Protein AF-A0A6V7L1B4-F1 (afdb_monomer_lite)

InterPro domains:
  IPR011709 DEAD-box helicase, OB fold [PF07717] (6-45)

Foldseek 3Di:
DVVVVVVVCCVVCVQQDWDQDPVRFIAGPPPRDTDDDDPPDPCNPPDDDD

Structure (mmCIF, N/CA/C/O backbone):
data_AF-A0A6V7L1B4-F1
#
_entry.id   AF-A0A6V7L1B4-F1
#
loop_
_atom_site.group_PDB
_atom_site.id
_atom_site.type_symbol
_atom_site.label_atom_id
_atom_site.label_alt_id
_atom_site.label_comp_id
_atom_site.label_asym_id
_atom_site.label_entity_id
_atom_site.label_seq_id
_atom_site.pdbx_PDB_ins_code
_atom_site.Cartn_x
_atom_site.Cartn_y
_atom_site.Cartn_z
_atom_site.occupancy
_atom_site.B_iso_or_equiv
_atom_site.auth_seq_id
_atom_site.auth_comp_id
_atom_site.auth_asym_id
_atom_site.auth_atom_id
_atom_site.pdbx_PDB_model_nu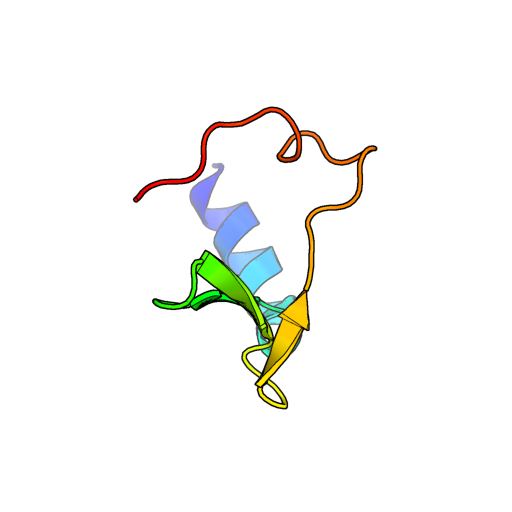m
ATOM 1 N N . ASP A 1 1 ? -8.284 2.338 -18.935 1.00 78.62 1 ASP A N 1
ATOM 2 C CA . ASP A 1 1 ? -7.569 1.064 -18.708 1.00 78.62 1 ASP A CA 1
ATOM 3 C C . ASP A 1 1 ? -6.798 0.913 -17.392 1.00 78.62 1 ASP A C 1
ATOM 5 O O . ASP A 1 1 ? -7.144 0.020 -16.636 1.00 78.62 1 ASP A O 1
ATOM 9 N N . THR A 1 2 ? -5.846 1.753 -16.980 1.00 95.56 2 THR A N 1
ATOM 10 C CA . THR A 1 2 ? -5.095 1.514 -15.712 1.00 95.56 2 THR A CA 1
ATOM 11 C C . THR A 1 2 ? -5.932 1.604 -14.424 1.00 95.56 2 THR A C 1
ATOM 13 O O . THR A 1 2 ? -5.758 0.818 -13.494 1.00 95.56 2 THR A O 1
ATOM 16 N N . LYS A 1 3 ? -6.896 2.534 -14.365 1.00 97.00 3 LYS A N 1
ATOM 17 C CA . LYS A 1 3 ? -7.765 2.740 -13.187 1.00 97.00 3 LYS A CA 1
ATOM 18 C C . LYS A 1 3 ? -8.589 1.503 -12.817 1.00 97.00 3 LYS A C 1
ATOM 20 O O . LYS A 1 3 ? -8.858 1.283 -11.639 1.00 97.00 3 LYS A O 1
ATOM 25 N N . GLN A 1 4 ? -9.015 0.715 -13.802 1.00 97.50 4 GLN A N 1
ATOM 26 C CA . GLN A 1 4 ? -9.835 -0.473 -13.562 1.00 97.50 4 GLN A CA 1
ATOM 27 C C . GLN A 1 4 ? -9.001 -1.611 -12.970 1.00 97.50 4 GLN A C 1
ATOM 29 O O . GLN A 1 4 ? -9.439 -2.242 -12.009 1.00 97.50 4 GLN A O 1
ATOM 34 N N . LEU A 1 5 ? -7.774 -1.795 -13.467 1.00 97.00 5 LEU A N 1
ATOM 35 C CA . LEU A 1 5 ? -6.814 -2.740 -12.901 1.00 97.00 5 LEU A CA 1
ATOM 36 C C . LEU A 1 5 ? -6.469 -2.382 -11.451 1.00 97.00 5 LEU A C 1
ATOM 38 O O . LEU A 1 5 ? -6.568 -3.235 -10.573 1.00 97.00 5 LEU A O 1
ATOM 42 N N . LEU A 1 6 ? -6.154 -1.110 -11.181 1.00 97.06 6 LEU A N 1
ATOM 43 C CA . LEU A 1 6 ? -5.864 -0.645 -9.820 1.00 97.06 6 LEU A CA 1
ATOM 44 C C . LEU A 1 6 ? -7.041 -0.914 -8.879 1.00 97.06 6 LEU A C 1
ATOM 46 O O . LEU A 1 6 ? -6.843 -1.478 -7.812 1.00 97.06 6 LEU A O 1
ATOM 50 N N . ARG A 1 7 ? -8.278 -0.615 -9.300 1.00 97.25 7 ARG A N 1
ATOM 51 C CA . ARG A 1 7 ? -9.486 -0.928 -8.513 1.00 97.25 7 ARG A CA 1
ATOM 52 C C . ARG A 1 7 ? -9.648 -2.424 -8.244 1.00 97.25 7 ARG A C 1
ATOM 54 O O . ARG A 1 7 ? -1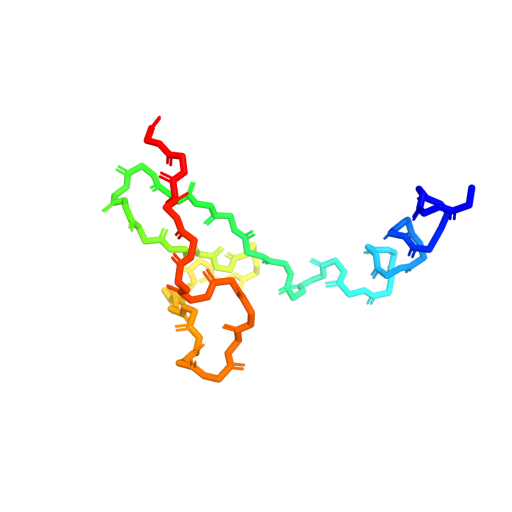0.077 -2.784 -7.153 1.00 97.25 7 ARG A O 1
ATOM 61 N N . CYS A 1 8 ? -9.334 -3.283 -9.213 1.00 97.12 8 CYS A N 1
ATOM 62 C CA . CYS A 1 8 ? -9.375 -4.735 -9.034 1.00 97.12 8 CYS A CA 1
ATOM 63 C C . CYS A 1 8 ? -8.380 -5.184 -7.953 1.00 97.12 8 CYS A C 1
ATOM 65 O O . CYS A 1 8 ? -8.770 -5.851 -6.994 1.00 97.12 8 CYS A O 1
ATOM 67 N N . ILE A 1 9 ? -7.128 -4.725 -8.054 1.00 97.50 9 ILE A N 1
ATOM 68 C CA . ILE A 1 9 ? -6.075 -5.016 -7.074 1.00 97.50 9 ILE A CA 1
ATOM 69 C C . ILE A 1 9 ? -6.478 -4.493 -5.695 1.00 97.50 9 ILE A C 1
ATOM 71 O O . ILE A 1 9 ? -6.426 -5.243 -4.723 1.00 97.50 9 ILE A O 1
ATOM 75 N N . THR A 1 10 ? -6.950 -3.244 -5.603 1.00 96.19 10 THR A N 1
ATOM 76 C CA . THR A 1 10 ? -7.400 -2.661 -4.336 1.00 96.19 10 THR A CA 1
ATOM 77 C C . THR A 1 10 ? -8.516 -3.491 -3.714 1.00 96.19 10 THR A C 1
ATOM 79 O O . THR A 1 10 ? -8.445 -3.759 -2.526 1.00 96.19 10 THR A O 1
ATOM 82 N N . LYS A 1 11 ? -9.510 -3.964 -4.477 1.00 96.50 11 LYS A N 1
ATOM 83 C CA . LYS A 1 11 ? -10.599 -4.792 -3.925 1.00 96.50 11 LYS A CA 1
ATOM 84 C C . LYS A 1 11 ? -10.105 -6.109 -3.316 1.00 96.50 11 LYS A C 1
ATOM 86 O O . LYS A 1 11 ? -10.605 -6.496 -2.267 1.00 96.50 11 LYS A O 1
ATOM 91 N N . GLY A 1 12 ? -9.154 -6.788 -3.961 1.00 96.94 12 GLY A N 1
ATOM 92 C CA . GLY A 1 12 ? -8.636 -8.077 -3.483 1.00 96.94 12 GLY A CA 1
ATOM 93 C C . GLY A 1 12 ? -7.593 -7.957 -2.367 1.00 96.94 12 GLY A C 1
ATOM 94 O O . GLY A 1 12 ? -7.574 -8.769 -1.448 1.00 96.94 12 GLY A O 1
ATOM 95 N N . PHE A 1 13 ? -6.743 -6.931 -2.427 1.00 96.88 13 PHE A N 1
ATOM 96 C CA . PHE A 1 13 ? -5.566 -6.785 -1.563 1.00 96.88 13 PHE A CA 1
ATOM 97 C C . PHE A 1 13 ? -5.658 -5.625 -0.567 1.00 96.88 13 PHE A C 1
ATOM 99 O O . PHE A 1 13 ? -4.665 -5.311 0.087 1.00 96.88 13 PHE A O 1
ATOM 106 N N . PHE A 1 14 ? -6.834 -5.008 -0.398 1.00 95.75 14 PHE A N 1
ATOM 107 C CA . PHE A 1 14 ? -7.036 -3.898 0.542 1.00 95.75 14 PHE A CA 1
ATOM 108 C C . PHE A 1 14 ? -6.448 -4.140 1.946 1.00 95.75 14 PHE A C 1
ATOM 110 O O . PHE A 1 14 ? -5.777 -3.243 2.454 1.00 95.75 14 PHE A O 1
ATOM 117 N N . PRO A 1 15 ? -6.605 -5.326 2.576 1.00 94.31 15 PRO A N 1
ATOM 118 C CA . PRO A 1 15 ? -6.076 -5.553 3.924 1.00 94.31 15 PRO A CA 1
ATOM 119 C C . PRO A 1 15 ? -4.545 -5.490 4.027 1.00 94.31 15 PRO A C 1
ATOM 121 O O . PRO A 1 15 ? -4.026 -5.286 5.122 1.00 94.31 15 PRO A O 1
ATOM 124 N N . ASN A 1 16 ? -3.839 -5.658 2.905 1.00 94.94 16 ASN A N 1
ATOM 125 C CA . ASN A 1 16 ? -2.377 -5.640 2.823 1.00 94.94 16 ASN A CA 1
ATOM 126 C C . ASN A 1 16 ? -1.831 -4.271 2.394 1.00 94.94 16 ASN A C 1
ATOM 128 O O . ASN A 1 16 ? -0.636 -4.134 2.141 1.00 94.94 16 ASN A O 1
ATOM 132 N N . ALA A 1 17 ? -2.691 -3.261 2.264 1.00 96.00 17 ALA A N 1
ATOM 133 C CA . ALA A 1 17 ? -2.247 -1.922 1.929 1.00 96.00 17 ALA A CA 1
ATOM 134 C C . ALA A 1 17 ? -1.491 -1.271 3.101 1.00 96.00 17 ALA A C 1
ATOM 136 O O . ALA A 1 17 ? -1.713 -1.572 4.280 1.00 96.00 17 ALA A O 1
ATOM 137 N N . ALA A 1 18 ? -0.598 -0.351 2.746 1.00 95.62 18 ALA A N 1
ATOM 138 C CA . ALA A 1 18 ? 0.179 0.454 3.672 1.00 95.62 18 ALA A CA 1
ATOM 139 C C . ALA A 1 18 ? 0.053 1.938 3.316 1.00 95.62 18 ALA A C 1
ATOM 141 O O . ALA A 1 18 ? -0.180 2.285 2.155 1.00 95.62 18 ALA A O 1
ATOM 142 N N . TYR A 1 19 ? 0.212 2.806 4.310 1.00 94.06 19 TYR A N 1
ATOM 143 C CA . TYR A 1 19 ? 0.170 4.259 4.145 1.00 94.06 19 TYR A CA 1
ATOM 144 C C . TYR A 1 19 ? 1.429 4.904 4.724 1.00 94.06 19 TYR A C 1
ATOM 146 O O . TYR A 1 19 ? 2.035 4.363 5.648 1.00 94.06 19 TYR A O 1
ATOM 154 N N . LEU A 1 20 ? 1.834 6.049 4.169 1.00 93.25 20 LEU A N 1
ATOM 155 C CA . LEU A 1 20 ? 2.962 6.818 4.688 1.00 93.25 20 LEU A CA 1
ATOM 156 C C . LEU A 1 20 ? 2.522 7.547 5.963 1.00 93.25 20 LEU A C 1
ATOM 158 O O . LEU A 1 20 ? 1.612 8.375 5.929 1.00 93.25 20 LEU A O 1
ATOM 162 N N . HIS A 1 21 ? 3.133 7.202 7.092 1.00 94.00 21 HIS A N 1
ATOM 163 C CA . HIS A 1 21 ? 2.837 7.807 8.384 1.00 94.00 21 HIS A CA 1
ATOM 164 C C . HIS A 1 21 ? 3.631 9.105 8.575 1.00 94.00 21 HIS A C 1
ATOM 166 O O . HIS A 1 21 ? 4.732 9.243 8.046 1.00 94.00 21 HIS A O 1
ATOM 172 N N . TYR A 1 22 ? 3.129 10.028 9.403 1.00 90.38 22 TYR A N 1
ATOM 173 C CA . TYR A 1 22 ? 3.801 11.307 9.690 1.00 90.38 22 TYR A CA 1
ATOM 174 C C . TYR A 1 22 ? 5.197 11.142 10.317 1.00 90.38 22 TYR A C 1
ATOM 176 O O . TYR A 1 22 ? 6.005 12.062 10.290 1.00 90.38 22 TYR A O 1
ATOM 184 N N . SER A 1 23 ? 5.497 9.966 10.879 1.00 90.25 23 SER A N 1
ATOM 185 C CA . SER A 1 23 ? 6.836 9.624 11.374 1.00 90.25 23 SER A CA 1
ATOM 186 C C . SER A 1 23 ? 7.848 9.321 10.260 1.00 90.25 23 SER A C 1
ATOM 188 O O . SER A 1 23 ? 8.998 9.029 10.567 1.00 90.25 23 SER A O 1
ATOM 190 N N . GLY A 1 24 ? 7.431 9.325 8.988 1.00 89.12 24 GLY A N 1
ATOM 191 C CA . GLY A 1 24 ? 8.286 9.042 7.831 1.00 89.12 24 GLY A CA 1
ATOM 192 C C . GLY A 1 24 ? 8.459 7.556 7.497 1.00 89.12 24 GLY A C 1
ATOM 193 O O . GLY A 1 24 ? 9.339 7.208 6.717 1.00 89.12 24 GLY A O 1
ATOM 194 N N . VAL A 1 25 ? 7.643 6.668 8.075 1.00 93.00 25 VAL A N 1
ATOM 195 C CA . VAL A 1 25 ? 7.696 5.212 7.836 1.00 93.00 25 VAL A CA 1
ATOM 196 C C . VAL A 1 25 ? 6.349 4.740 7.291 1.00 93.00 25 VAL A C 1
ATOM 198 O O . VAL A 1 25 ? 5.309 5.299 7.646 1.00 93.00 25 VAL A O 1
ATOM 201 N N . TYR A 1 26 ? 6.340 3.725 6.424 1.00 94.62 26 TYR A N 1
ATOM 202 C CA . TYR A 1 26 ? 5.082 3.121 5.987 1.00 94.62 26 TYR A CA 1
ATOM 203 C C . TYR A 1 26 ? 4.508 2.243 7.087 1.00 94.62 26 TYR A C 1
ATOM 205 O O . TYR A 1 26 ? 5.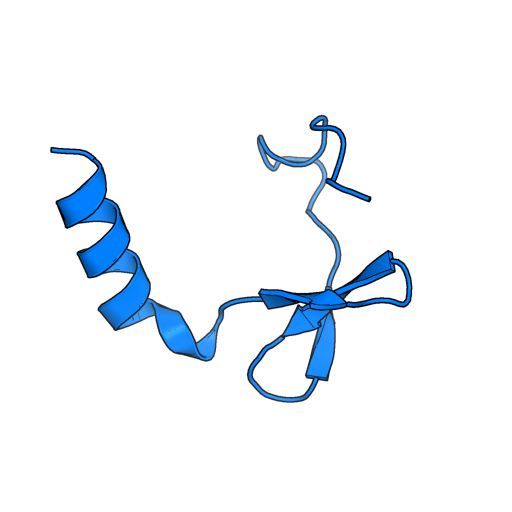238 1.483 7.717 1.00 94.62 26 TYR A O 1
ATOM 213 N N . LYS A 1 27 ? 3.194 2.306 7.283 1.00 96.50 27 LYS A N 1
ATOM 214 C CA . LYS A 1 27 ? 2.494 1.452 8.241 1.00 96.50 27 LYS A CA 1
ATOM 215 C C . LYS A 1 27 ? 1.401 0.644 7.569 1.00 96.50 27 LYS A C 1
ATOM 217 O O . LYS A 1 27 ? 0.705 1.151 6.686 1.00 96.50 27 LYS A O 1
ATOM 222 N N . THR A 1 28 ? 1.242 -0.610 7.981 1.00 97.00 28 THR A N 1
ATOM 223 C CA . THR A 1 28 ? 0.117 -1.438 7.534 1.00 97.00 28 THR A CA 1
ATOM 224 C C . THR A 1 28 ? -1.202 -0.843 8.016 1.00 97.00 28 THR A C 1
ATOM 226 O O . THR A 1 28 ? -1.330 -0.440 9.173 1.00 97.00 28 THR A O 1
ATOM 229 N N . ILE A 1 29 ? -2.227 -0.853 7.158 1.00 94.69 29 ILE A N 1
ATOM 230 C CA . ILE A 1 29 ? -3.590 -0.483 7.582 1.00 94.69 29 ILE A CA 1
ATOM 231 C C . ILE A 1 29 ? -4.082 -1.463 8.655 1.00 94.69 29 ILE A C 1
ATOM 233 O O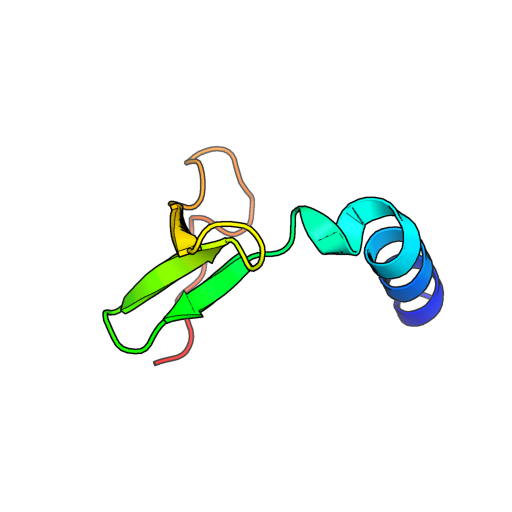 . ILE A 1 29 ? -4.721 -1.077 9.632 1.00 94.69 29 ILE A O 1
ATOM 237 N N . ARG A 1 30 ? -3.751 -2.748 8.497 1.00 93.44 30 ARG A N 1
ATOM 238 C CA . ARG A 1 30 ? -4.072 -3.789 9.469 1.00 93.44 30 ARG A CA 1
ATOM 239 C C . ARG A 1 30 ? -2.902 -3.994 10.431 1.00 93.44 30 ARG A C 1
ATOM 241 O O . ARG A 1 30 ? -1.871 -4.535 10.048 1.00 93.44 30 ARG A O 1
ATOM 248 N N . GLY A 1 31 ? -3.082 -3.598 11.688 1.00 92.88 31 GLY A N 1
ATOM 249 C CA . GLY A 1 31 ? -2.120 -3.867 12.764 1.00 92.88 31 GLY A CA 1
ATOM 250 C C . GLY A 1 31 ? -1.050 -2.795 12.979 1.00 92.88 31 GLY A C 1
ATOM 251 O O . GLY A 1 31 ? -0.270 -2.934 13.914 1.00 92.88 31 GLY A O 1
ATOM 252 N N . ASN A 1 32 ? -1.039 -1.720 12.180 1.00 93.12 32 ASN A N 1
ATOM 253 C CA . ASN A 1 32 ? -0.180 -0.549 12.382 1.00 93.12 32 ASN A CA 1
ATOM 254 C C . ASN A 1 32 ? 1.327 -0.881 12.457 1.00 93.12 32 ASN A C 1
ATOM 256 O 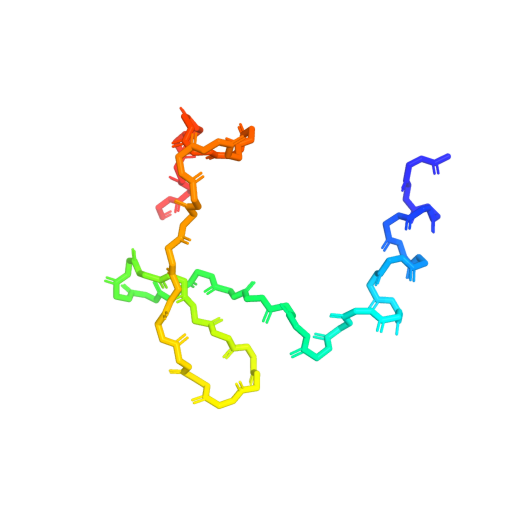O . ASN A 1 32 ? 2.081 -0.239 13.193 1.00 93.12 32 ASN A O 1
ATOM 260 N N . GLN A 1 33 ? 1.750 -1.915 11.725 1.00 96.44 33 GLN A N 1
ATOM 261 C CA . GLN A 1 33 ? 3.120 -2.422 11.723 1.00 96.44 33 GLN A CA 1
ATOM 262 C C . GLN A 1 33 ? 3.990 -1.628 10.758 1.00 96.44 33 GLN A C 1
ATOM 264 O O . GLN A 1 33 ? 3.540 -1.276 9.668 1.00 96.44 33 GLN A O 1
ATOM 269 N N . ASP A 1 34 ? 5.240 -1.398 11.150 1.00 96.38 34 ASP A N 1
ATOM 270 C CA . ASP A 1 34 ? 6.218 -0.687 10.331 1.00 96.38 34 ASP A CA 1
ATOM 271 C C . ASP A 1 34 ? 6.660 -1.523 9.128 1.00 96.38 34 ASP A C 1
ATOM 273 O O . ASP A 1 34 ? 6.943 -2.718 9.234 1.00 96.38 34 ASP A O 1
ATOM 277 N N . LEU A 1 35 ? 6.724 -0.868 7.972 1.00 94.31 35 LEU A N 1
ATOM 278 C CA . LEU A 1 35 ? 7.079 -1.445 6.686 1.00 94.31 35 LEU A CA 1
ATOM 279 C C . LEU A 1 35 ? 8.104 -0.576 5.966 1.00 94.31 35 LEU A C 1
ATOM 281 O O . LEU A 1 35 ? 8.072 0.656 6.008 1.00 94.31 35 LEU A O 1
ATOM 285 N N . TYR A 1 36 ? 8.961 -1.254 5.209 1.00 93.56 36 TYR A N 1
ATOM 286 C CA . TYR A 1 36 ? 9.961 -0.637 4.353 1.00 93.56 36 TYR A CA 1
ATOM 287 C C . TYR A 1 36 ? 9.838 -1.196 2.942 1.00 93.56 36 TYR A C 1
ATOM 289 O O . TYR A 1 36 ? 9.545 -2.377 2.738 1.00 93.56 36 TYR A O 1
ATOM 297 N N . ILE A 1 37 ? 10.059 -0.334 1.954 1.00 93.31 37 ILE A N 1
ATOM 298 C CA . ILE A 1 37 ? 10.070 -0.747 0.554 1.00 93.31 37 ILE A CA 1
ATOM 299 C C . ILE A 1 37 ? 11.302 -1.631 0.338 1.00 93.31 37 ILE A C 1
ATOM 301 O O . ILE A 1 37 ? 12.422 -1.233 0.647 1.00 93.31 37 ILE A O 1
ATOM 305 N N . HIS A 1 38 ? 11.093 -2.834 -0.189 1.00 94.38 38 HIS A N 1
ATOM 306 C CA . HIS A 1 38 ? 12.176 -3.775 -0.456 1.00 94.38 38 HIS A CA 1
ATOM 307 C C . HIS A 1 38 ? 13.110 -3.259 -1.577 1.00 94.38 38 HIS A C 1
ATOM 309 O O . HIS A 1 38 ? 12.592 -2.720 -2.558 1.00 94.38 38 HIS A O 1
ATOM 315 N N . PRO A 1 39 ? 14.442 -3.482 -1.520 1.00 94.62 39 PRO A N 1
ATOM 316 C CA . PRO A 1 39 ? 15.401 -2.954 -2.504 1.00 94.62 39 PRO A CA 1
ATOM 317 C C . PRO A 1 39 ? 15.144 -3.352 -3.964 1.00 94.62 39 PRO A C 1
ATOM 319 O O . PRO A 1 39 ? 15.439 -2.588 -4.874 1.00 94.62 39 PRO A O 1
ATOM 322 N N . HIS A 1 40 ? 14.564 -4.533 -4.202 1.00 96.06 40 HIS A N 1
ATOM 323 C CA . HIS A 1 40 ? 14.179 -4.981 -5.554 1.00 96.06 40 HIS A CA 1
ATOM 324 C C . HIS A 1 40 ? 12.878 -4.351 -6.083 1.00 96.06 40 HIS A C 1
ATOM 326 O O . HIS A 1 40 ? 12.493 -4.605 -7.222 1.00 96.06 40 HIS A O 1
ATOM 332 N N . SER A 1 41 ? 12.161 -3.571 -5.274 1.00 93.12 41 SER A N 1
ATOM 333 C CA . SER A 1 41 ? 10.941 -2.904 -5.725 1.00 93.12 41 SER A CA 1
ATOM 334 C C . SER A 1 41 ? 11.275 -1.722 -6.629 1.00 93.12 41 SER A C 1
ATOM 336 O O . SER A 1 41 ? 12.144 -0.91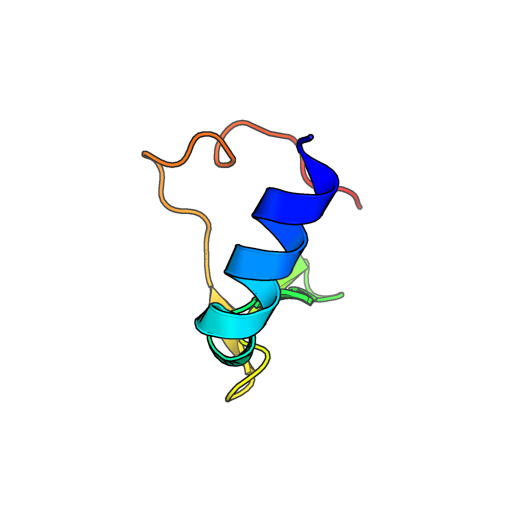5 -6.308 1.00 93.12 41 SER A O 1
ATOM 338 N N . CYS A 1 42 ? 10.501 -1.533 -7.698 1.00 93.12 42 CYS A N 1
ATOM 339 C CA . CYS A 1 42 ? 10.606 -0.352 -8.559 1.00 93.12 42 CYS A CA 1
ATOM 340 C C . CYS A 1 42 ? 10.357 0.968 -7.805 1.00 93.12 42 CYS A C 1
ATOM 342 O O . CYS A 1 42 ? 10.748 2.027 -8.283 1.00 93.12 42 CYS A O 1
ATOM 344 N N . LEU A 1 43 ? 9.704 0.915 -6.637 1.00 90.56 43 LEU A N 1
ATOM 345 C CA . LEU A 1 43 ? 9.442 2.087 -5.799 1.00 90.56 43 LEU A CA 1
ATOM 346 C C . LEU A 1 43 ? 10.622 2.460 -4.889 1.00 90.56 43 LEU A C 1
ATOM 348 O O . LEU A 1 43 ? 10.594 3.534 -4.296 1.00 90.56 43 LEU A O 1
ATOM 352 N N . TYR A 1 44 ? 11.639 1.599 -4.747 1.00 90.75 44 TYR A N 1
ATOM 353 C CA . TYR A 1 44 ? 12.734 1.810 -3.791 1.00 90.75 44 TYR A CA 1
ATOM 354 C C . TYR A 1 44 ? 13.580 3.046 -4.116 1.00 90.75 44 TYR A C 1
ATOM 356 O O . TYR A 1 44 ? 14.023 3.754 -3.218 1.00 90.75 44 TYR A O 1
ATOM 364 N N . THR A 1 45 ? 13.773 3.332 -5.404 1.00 91.25 45 THR A N 1
ATOM 365 C CA . THR A 1 45 ? 14.591 4.454 -5.885 1.00 91.25 45 THR A CA 1
ATOM 366 C C . THR A 1 45 ? 13.806 5.757 -6.046 1.00 91.25 45 THR A C 1
ATOM 368 O O . THR A 1 45 ? 14.388 6.787 -6.386 1.00 91.25 45 THR A O 1
ATOM 371 N N . LEU A 1 46 ? 12.490 5.742 -5.813 1.00 90.19 46 LEU A N 1
ATOM 372 C CA . LEU A 1 46 ? 11.641 6.918 -5.979 1.00 90.19 46 LEU A CA 1
ATOM 373 C C . LEU A 1 46 ? 11.645 7.781 -4.716 1.00 90.19 46 LEU A C 1
ATOM 375 O O . LEU A 1 46 ? 11.510 7.285 -3.596 1.00 90.19 46 LEU A O 1
ATOM 379 N N . LYS A 1 47 ? 11.743 9.103 -4.903 1.00 86.38 47 LYS A N 1
ATOM 380 C CA . LYS A 1 47 ? 11.632 10.060 -3.799 1.00 86.38 47 LYS A CA 1
ATOM 381 C C . LYS A 1 47 ? 10.205 10.037 -3.251 1.00 86.38 47 LYS A C 1
ATOM 383 O O . LYS A 1 47 ? 9.248 10.263 -3.989 1.00 86.38 47 LYS A O 1
ATOM 388 N N . GLN A 1 48 ? 10.080 9.776 -1.955 1.00 81.88 48 GLN A N 1
ATOM 389 C CA . GLN A 1 48 ? 8.786 9.752 -1.284 1.00 81.88 48 GLN A CA 1
ATOM 390 C C . GLN A 1 48 ? 8.248 11.181 -1.114 1.00 81.88 48 GLN A C 1
ATOM 392 O O . GLN A 1 48 ? 9.040 12.097 -0.859 1.00 81.88 48 GLN A O 1
ATOM 397 N N . PRO A 1 49 ? 6.930 11.390 -1.280 1.00 77.75 49 PRO A N 1
ATOM 398 C CA . PRO A 1 49 ? 6.308 12.674 -0.975 1.00 77.75 49 PRO A CA 1
ATOM 399 C C . PRO A 1 49 ? 6.502 12.993 0.515 1.00 77.75 49 PRO A C 1
ATOM 401 O O . PRO A 1 49 ? 6.359 12.098 1.348 1.00 77.75 49 PRO A O 1
ATOM 404 N N . GLN A 1 50 ? 6.879 14.238 0.820 1.00 64.62 50 GLN A N 1
ATOM 405 C CA . GLN A 1 50 ? 7.086 14.740 2.184 1.00 64.62 50 GLN A CA 1
ATOM 406 C C . GLN A 1 50 ? 5.839 15.440 2.709 1.00 64.62 50 GLN A C 1
ATOM 408 O O . GLN A 1 50 ? 5.167 16.107 1.889 1.00 64.62 50 GLN A O 1
#

Organism: NCBI:txid1563983

Sequence (50 aa):
DTKQLLRCITKGFFPNAAYLHYSGVYKTIRGNQDLYIHPHSCLYTLKQPQ

Radius of gyration: 12.39 Å; chains: 1; bounding box: 26×23×32 Å

pLDDT: mean 92.85, std 5.92, range [64.62, 97.5]

Secondary structure (DSSP, 8-state):
-HHHHHHHHHHHHGGG-EEE-TTSSEEETTT--EE---TTSTTTTSPPP-